Protein AF-A0A942EKT9-F1 (afdb_monomer)

Sequence (111 aa):
MRALFNVFIVLLLLLLAQMLVMTVSELPRYGDPAAPTNNYVTERYLREGYQELGGLNLVANIVVGYRAFDTFIEIVVLFTAVTAILVTLRSGKPVEHHSPHQLCATGKVAE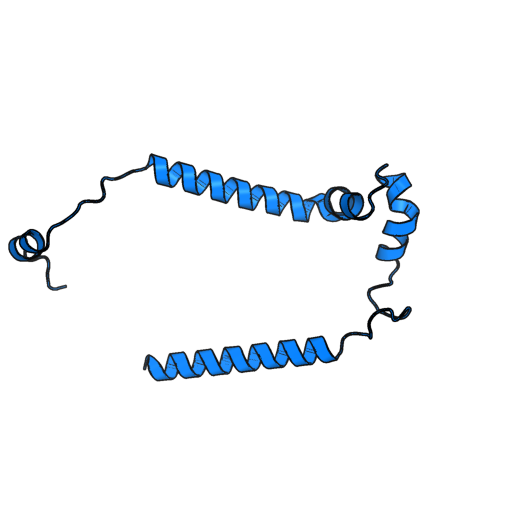

Secondary structure (DSSP, 8-state):
-HHHHHHHHHHHHHHHHHHHHHHHHTSPPTT-TT-TTSSHHHHHHHHHHHHHH--S-HHHIIIIIITHHHHHHHHHHHHHHHHHHHHHHHT--------HHHHHHTT-S--

Mean predicted aligned error: 10.49 Å

pLDDT: mean 87.78, std 13.68, range [41.22, 98.25]

Foldseek 3Di:
DVVVVVVVVVVVVVVVVVVVVVVVVPADDPPPCPHPVVDPVVVCLVPCLCVVPVDPDSVCSVPCPVVVVVVVVVVVVVVVVVVVVVVVVVVDDDPPPDDPVNCVVVVVPDD

Radius of gyration: 26.86 Å; Cα contacts (8 Å, |Δi|>4): 35; chains: 1; bounding box: 61×19×67 Å

Structure (mmCIF, N/CA/C/O backbone):
data_AF-A0A942EKT9-F1
#
_entry.id   AF-A0A942EKT9-F1
#
loop_
_atom_site.group_PDB
_atom_site.id
_atom_site.type_symbol
_atom_site.label_atom_id
_atom_site.label_alt_id
_atom_site.label_comp_id
_atom_site.label_asym_id
_atom_site.label_entity_id
_atom_site.label_seq_id
_atom_site.pdbx_PDB_ins_code
_atom_site.Cartn_x
_atom_site.Cartn_y
_atom_site.Cartn_z
_atom_site.occupancy
_atom_site.B_iso_or_equiv
_atom_site.auth_seq_id
_atom_site.auth_comp_id
_atom_site.auth_asym_id
_atom_site.auth_atom_id
_atom_site.pdbx_PDB_model_num
ATOM 1 N N . MET A 1 1 ? -39.246 -2.444 8.036 1.00 69.69 1 MET A N 1
ATOM 2 C CA . MET A 1 1 ? -38.131 -1.534 7.671 1.00 69.69 1 MET A CA 1
ATOM 3 C C . MET A 1 1 ? -36.770 -2.235 7.653 1.00 69.69 1 MET A C 1
ATOM 5 O O . MET A 1 1 ? -36.117 -2.173 6.625 1.00 69.69 1 MET A O 1
ATOM 9 N N . ARG A 1 2 ? -36.362 -2.971 8.704 1.00 87.00 2 ARG A N 1
ATOM 10 C CA . ARG A 1 2 ? -35.068 -3.700 8.730 1.00 87.00 2 ARG A CA 1
ATOM 11 C C . ARG A 1 2 ? -34.889 -4.727 7.599 1.00 87.00 2 ARG A C 1
ATOM 13 O O . ARG A 1 2 ? -33.851 -4.742 6.958 1.00 87.00 2 ARG A O 1
ATOM 20 N N . ALA A 1 3 ? -35.914 -5.530 7.303 1.00 85.00 3 ALA A N 1
ATOM 21 C CA . ALA A 1 3 ? -35.848 -6.509 6.210 1.00 85.00 3 ALA A CA 1
ATOM 22 C C . ALA A 1 3 ? -35.665 -5.849 4.829 1.00 85.00 3 ALA A C 1
ATOM 24 O O . ALA A 1 3 ? -34.858 -6.310 4.034 1.00 85.00 3 ALA A O 1
ATOM 25 N N . LEU A 1 4 ? -36.351 -4.729 4.577 1.00 90.06 4 LEU A N 1
ATOM 26 C CA . LEU A 1 4 ? -36.207 -3.953 3.341 1.00 90.06 4 LEU A CA 1
ATOM 27 C C . LEU A 1 4 ? -34.789 -3.376 3.197 1.00 90.06 4 LEU A C 1
ATOM 29 O O . LEU A 1 4 ? -34.201 -3.450 2.125 1.00 90.06 4 LEU A O 1
ATOM 33 N N . PHE A 1 5 ? -34.228 -2.852 4.289 1.00 92.69 5 PHE A N 1
ATOM 34 C CA . PHE A 1 5 ? -32.857 -2.345 4.330 1.00 92.69 5 PHE A CA 1
ATOM 35 C C . PHE A 1 5 ? -31.822 -3.451 4.077 1.00 92.69 5 PHE A C 1
ATOM 37 O O . PHE A 1 5 ? -30.897 -3.259 3.295 1.00 92.69 5 PHE A O 1
ATOM 44 N N . ASN A 1 6 ? -32.014 -4.637 4.659 1.00 93.75 6 ASN A N 1
ATOM 45 C CA . ASN A 1 6 ? -31.130 -5.777 4.422 1.00 93.75 6 ASN A CA 1
ATOM 46 C C . ASN A 1 6 ? -31.201 -6.261 2.968 1.00 93.75 6 ASN A C 1
ATOM 48 O O . ASN A 1 6 ? -30.167 -6.536 2.369 1.00 93.75 6 ASN A O 1
ATOM 52 N N . VAL A 1 7 ? -32.401 -6.326 2.380 1.00 95.75 7 VAL A N 1
ATOM 53 C CA . VAL A 1 7 ? -32.573 -6.661 0.956 1.00 95.75 7 VAL A CA 1
ATOM 54 C C . VAL A 1 7 ? -31.875 -5.627 0.071 1.00 95.75 7 VAL A C 1
ATOM 56 O O . VAL A 1 7 ? -31.164 -6.003 -0.856 1.00 95.75 7 VAL A O 1
ATOM 59 N N . PHE A 1 8 ? -32.007 -4.338 0.390 1.00 95.88 8 PHE A N 1
ATOM 60 C CA . PHE A 1 8 ? -31.297 -3.269 -0.311 1.00 95.88 8 PHE A CA 1
ATOM 61 C C . PHE A 1 8 ? -29.768 -3.411 -0.210 1.00 95.88 8 PHE A C 1
ATOM 63 O O . PHE A 1 8 ? -29.086 -3.306 -1.225 1.00 95.88 8 PHE A O 1
ATOM 70 N N . ILE A 1 9 ? -29.225 -3.719 0.976 1.00 96.56 9 ILE A N 1
ATOM 71 C CA . ILE A 1 9 ? -27.786 -3.975 1.158 1.00 96.56 9 ILE A CA 1
ATOM 72 C C . ILE A 1 9 ? -27.330 -5.158 0.307 1.00 96.56 9 ILE A C 1
ATOM 74 O O . ILE A 1 9 ? -26.315 -5.061 -0.375 1.00 96.56 9 ILE A O 1
ATOM 78 N N . VAL A 1 10 ? -28.064 -6.271 0.330 1.00 97.25 10 VAL A N 1
ATOM 79 C CA . VAL A 1 10 ? -27.699 -7.459 -0.453 1.00 97.25 10 VAL A CA 1
ATOM 80 C C . VAL A 1 10 ? -27.695 -7.136 -1.946 1.00 97.25 10 VAL A C 1
ATOM 82 O O . VAL A 1 10 ? -26.750 -7.501 -2.638 1.00 97.25 10 VAL A O 1
ATOM 85 N N . LEU A 1 11 ? -28.693 -6.398 -2.438 1.00 97.38 11 LEU A N 1
ATOM 86 C CA . LEU A 1 11 ? -28.729 -5.948 -3.832 1.00 97.38 11 LEU A CA 1
ATOM 87 C C . LEU A 1 11 ? -27.535 -5.050 -4.180 1.00 97.38 11 LEU A C 1
ATOM 89 O O . LEU A 1 11 ? -26.922 -5.238 -5.229 1.00 97.38 11 LEU A O 1
ATOM 93 N N . LEU A 1 12 ? -27.169 -4.119 -3.295 1.00 97.44 12 LEU A N 1
ATOM 94 C CA . LEU A 1 12 ? -26.003 -3.255 -3.482 1.00 97.44 12 LEU A CA 1
ATOM 95 C C . LEU A 1 12 ? -24.697 -4.063 -3.531 1.00 97.44 12 LEU A C 1
ATOM 97 O O . LEU A 1 12 ? -23.860 -3.825 -4.398 1.00 97.44 12 LEU A O 1
ATOM 101 N N . LEU A 1 13 ? -24.532 -5.036 -2.632 1.00 97.75 13 LEU A N 1
ATOM 102 C CA . LEU A 1 13 ? -23.358 -5.911 -2.603 1.00 97.75 13 LEU A CA 1
ATOM 103 C C . LEU A 1 13 ? -23.268 -6.785 -3.855 1.00 97.75 13 LEU A C 1
ATOM 105 O O . LEU A 1 13 ? -22.181 -6.940 -4.402 1.00 97.75 13 LEU A O 1
ATOM 109 N N . LEU A 1 14 ? -24.395 -7.320 -4.335 1.00 97.88 14 LEU A N 1
ATOM 110 C CA . LEU A 1 14 ? -24.441 -8.093 -5.578 1.00 97.88 14 LEU A CA 1
ATOM 111 C C . LEU A 1 14 ? -24.074 -7.233 -6.789 1.00 97.88 14 LEU A C 1
ATOM 113 O O . LEU A 1 14 ? -23.321 -7.683 -7.649 1.00 97.88 14 LEU A O 1
ATOM 117 N N . LEU A 1 15 ? -24.557 -5.991 -6.839 1.00 97.75 15 LEU A N 1
ATOM 118 C CA . LEU A 1 15 ? -24.204 -5.046 -7.896 1.00 97.75 15 LEU A CA 1
ATOM 119 C C . LEU A 1 15 ? -22.705 -4.723 -7.877 1.00 97.75 15 LEU A C 1
ATOM 121 O O . LEU A 1 15 ? -22.055 -4.765 -8.921 1.00 97.75 15 LEU A O 1
ATOM 125 N N . LEU A 1 16 ? -22.140 -4.454 -6.698 1.00 97.56 16 LEU A N 1
ATOM 126 C CA . LEU A 1 16 ? -20.710 -4.186 -6.544 1.00 97.56 16 LEU A CA 1
ATOM 127 C C . LEU A 1 16 ? -19.861 -5.414 -6.907 1.00 97.56 16 LEU A C 1
ATOM 129 O O . LEU A 1 16 ? -18.868 -5.283 -7.618 1.00 97.56 16 LEU A O 1
ATOM 133 N N . ALA A 1 17 ? -20.272 -6.611 -6.485 1.00 97.44 17 ALA A N 1
ATOM 134 C CA . ALA A 1 17 ? -19.601 -7.855 -6.846 1.00 97.44 17 ALA A CA 1
ATOM 135 C C . ALA A 1 17 ? -19.616 -8.085 -8.365 1.00 97.44 17 ALA A C 1
ATOM 137 O O . ALA A 1 17 ? -18.577 -8.395 -8.943 1.00 97.44 17 ALA A O 1
ATOM 138 N N . GLN A 1 18 ? -20.758 -7.867 -9.023 1.00 97.25 18 GLN A N 1
ATOM 139 C CA . GLN A 1 18 ? -20.878 -7.983 -10.477 1.00 97.25 18 GLN A CA 1
ATOM 140 C C . GLN A 1 18 ? -19.946 -7.003 -11.202 1.00 97.25 18 GLN A C 1
ATOM 142 O O . GLN A 1 18 ? -19.260 -7.389 -12.147 1.00 97.25 18 GLN A O 1
ATOM 147 N N . MET A 1 19 ? -19.873 -5.752 -10.738 1.00 97.38 19 MET A N 1
ATOM 148 C CA . MET A 1 19 ? -18.959 -4.748 -11.289 1.00 97.38 19 MET A CA 1
ATOM 149 C C . MET A 1 19 ? -17.490 -5.182 -11.165 1.0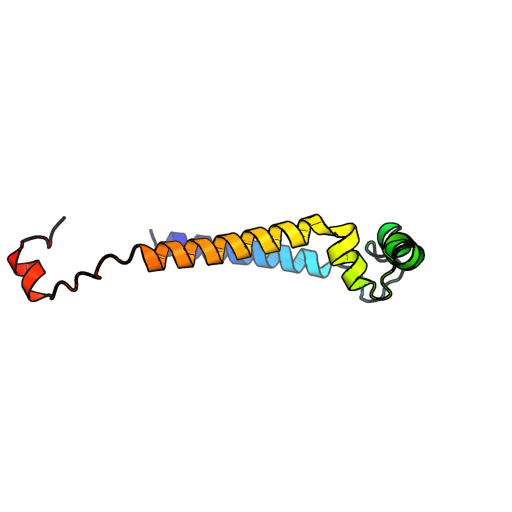0 97.38 19 MET A C 1
ATOM 151 O O . MET A 1 19 ? -16.720 -5.050 -12.120 1.00 97.38 19 MET A O 1
ATOM 155 N N . LEU A 1 20 ? -17.096 -5.728 -10.010 1.00 96.94 20 LEU A N 1
ATOM 156 C CA . LEU A 1 20 ? -15.739 -6.238 -9.804 1.00 96.94 20 LEU A CA 1
ATOM 157 C C . LEU A 1 20 ? -15.435 -7.422 -10.730 1.00 96.94 20 LEU A C 1
ATOM 159 O O . LEU A 1 20 ? -14.371 -7.445 -11.343 1.00 96.94 20 LEU A O 1
ATOM 163 N N . VAL A 1 21 ? -16.370 -8.366 -10.886 1.00 97.25 21 VAL A N 1
ATOM 164 C CA . VAL A 1 21 ? -16.200 -9.520 -11.785 1.00 97.25 21 VAL A CA 1
ATOM 165 C C . VAL A 1 21 ? -16.041 -9.073 -13.238 1.00 97.25 21 VAL A C 1
ATOM 167 O O . VAL A 1 21 ? -15.120 -9.540 -13.902 1.00 97.25 21 VAL A O 1
ATOM 170 N N . MET A 1 22 ? -16.869 -8.135 -13.714 1.00 96.75 22 MET A N 1
ATOM 171 C CA . MET A 1 22 ? -16.733 -7.573 -15.066 1.00 96.75 22 MET A CA 1
ATOM 172 C C . MET A 1 22 ? -15.371 -6.901 -15.273 1.00 96.75 22 MET A C 1
ATOM 174 O O . MET A 1 22 ? -14.735 -7.075 -16.307 1.00 96.75 22 MET A O 1
ATOM 178 N N . THR A 1 23 ? -14.881 -6.175 -14.269 1.00 94.31 23 THR A N 1
ATOM 179 C CA . THR A 1 23 ? -13.563 -5.528 -14.343 1.00 94.31 23 THR A CA 1
ATOM 180 C C . THR A 1 23 ? -12.438 -6.562 -14.427 1.00 94.31 23 THR A C 1
ATOM 182 O O . THR A 1 23 ? -11.507 -6.411 -15.212 1.00 94.31 23 THR A O 1
ATOM 185 N N . VAL A 1 24 ? -12.526 -7.640 -13.643 1.00 93.88 24 VAL A N 1
ATOM 186 C CA . VAL A 1 24 ? -11.536 -8.726 -13.655 1.00 93.88 24 VAL A CA 1
ATOM 187 C C . VAL A 1 24 ? -11.567 -9.503 -14.974 1.00 93.88 24 VAL A C 1
ATOM 189 O O . VAL A 1 24 ? -10.511 -9.924 -15.441 1.00 93.88 24 VAL A O 1
ATOM 192 N N . SER A 1 25 ? -12.734 -9.669 -15.607 1.00 92.81 25 SER A N 1
ATOM 193 C CA . SER A 1 25 ? -12.831 -10.366 -16.898 1.00 92.81 25 SER A CA 1
ATOM 194 C C . SER A 1 25 ? -12.165 -9.629 -18.063 1.00 92.81 25 SER A C 1
ATOM 196 O O . SER A 1 25 ? -11.818 -10.271 -19.049 1.00 92.81 25 SER A O 1
ATOM 198 N N . GLU A 1 26 ? -11.948 -8.318 -17.938 1.00 91.94 26 GLU A N 1
ATOM 199 C CA . GLU A 1 26 ? -11.268 -7.483 -18.942 1.00 91.94 26 GLU A CA 1
ATOM 200 C C . GLU A 1 26 ? -9.740 -7.429 -18.749 1.00 91.94 26 GLU A C 1
ATOM 202 O O . GLU A 1 26 ? -9.033 -6.745 -19.492 1.00 91.94 26 GLU A O 1
ATOM 207 N N . LEU A 1 27 ? -9.191 -8.121 -17.743 1.00 92.19 27 LEU A N 1
ATOM 208 C CA . LEU A 1 27 ? -7.747 -8.139 -17.525 1.00 92.19 27 LEU A CA 1
ATOM 209 C C . LEU A 1 27 ? -7.012 -8.879 -18.663 1.00 92.19 27 LEU A C 1
ATOM 211 O O . LEU A 1 27 ? -7.520 -9.870 -19.197 1.00 92.19 27 LEU A O 1
ATOM 215 N N . PRO A 1 28 ? -5.785 -8.444 -19.012 1.00 91.31 28 PRO A N 1
ATOM 216 C CA . PRO A 1 28 ? -4.946 -9.137 -19.983 1.00 91.31 28 PRO A CA 1
ATOM 217 C C . PRO A 1 28 ? -4.743 -10.608 -19.616 1.00 91.31 28 PRO A C 1
ATOM 219 O O . PRO A 1 28 ? -4.700 -10.980 -18.439 1.00 91.31 28 PRO A O 1
ATOM 222 N N . ARG A 1 29 ? -4.541 -11.449 -20.635 1.00 89.69 29 ARG A N 1
ATOM 223 C CA . ARG A 1 29 ? -4.198 -12.857 -20.413 1.00 89.69 29 ARG A CA 1
ATOM 224 C C . ARG A 1 29 ? -2.886 -12.953 -19.638 1.00 89.69 29 ARG A C 1
ATOM 226 O O . ARG A 1 29 ? -1.949 -12.190 -19.865 1.00 89.69 29 ARG A O 1
ATOM 233 N N . TYR A 1 30 ? -2.805 -13.930 -18.742 1.00 88.38 30 TYR A N 1
ATOM 234 C CA . TYR A 1 30 ? -1.579 -14.196 -17.998 1.00 88.38 30 TYR A CA 1
ATOM 235 C C . TYR A 1 30 ? -0.394 -14.427 -18.943 1.00 88.38 30 TYR A C 1
ATOM 237 O O . TYR A 1 30 ? -0.487 -15.210 -19.886 1.00 88.38 30 TYR A O 1
ATOM 245 N N . GLY A 1 31 ? 0.722 -13.752 -18.665 1.00 86.31 31 GLY A N 1
ATOM 246 C CA . GLY A 1 31 ? 1.950 -13.865 -19.452 1.00 86.31 31 GLY A CA 1
ATOM 247 C C . GLY A 1 31 ? 1.946 -13.089 -20.770 1.00 86.31 31 GLY A C 1
ATOM 248 O O . GLY A 1 31 ? 2.897 -13.234 -21.534 1.00 86.31 31 GLY A O 1
ATOM 249 N N . ASP A 1 32 ? 0.924 -12.272 -21.046 1.00 91.31 32 ASP A N 1
ATOM 250 C CA . ASP A 1 32 ? 0.922 -11.395 -22.215 1.00 91.31 32 ASP A CA 1
ATOM 251 C C . ASP A 1 32 ? 2.073 -10.369 -22.116 1.00 91.31 32 ASP A C 1
ATOM 253 O O . ASP A 1 32 ? 2.091 -9.551 -21.188 1.00 91.31 32 ASP A O 1
ATOM 257 N N . PRO A 1 33 ? 3.053 -10.383 -23.040 1.00 86.69 33 PRO A N 1
ATOM 258 C CA . PRO A 1 33 ? 4.148 -9.420 -23.028 1.00 86.69 33 PRO A CA 1
ATOM 259 C C . PRO A 1 33 ? 3.666 -7.984 -23.268 1.00 86.69 33 PRO A C 1
ATOM 261 O O . PRO A 1 33 ? 4.314 -7.057 -22.788 1.00 86.69 33 PRO A O 1
ATOM 264 N N . ALA A 1 34 ? 2.521 -7.796 -23.933 1.00 88.62 34 ALA A N 1
ATOM 265 C CA . ALA A 1 34 ? 1.897 -6.494 -24.153 1.00 88.62 34 ALA A CA 1
ATOM 266 C 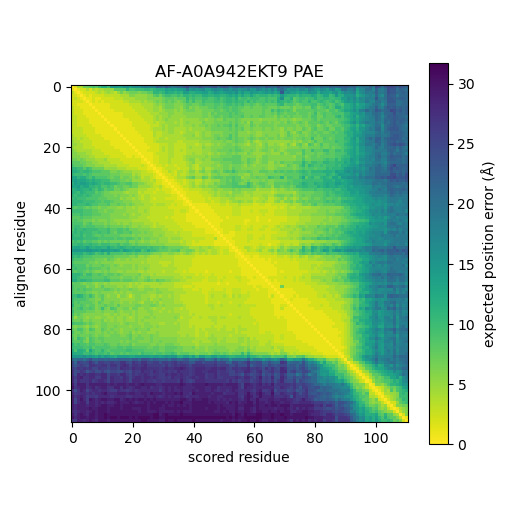C . ALA A 1 34 ? 1.006 -6.040 -22.979 1.00 88.62 34 ALA A C 1
ATOM 268 O O . ALA A 1 34 ? 0.322 -5.019 -23.088 1.00 88.62 34 ALA A O 1
ATOM 269 N N . ALA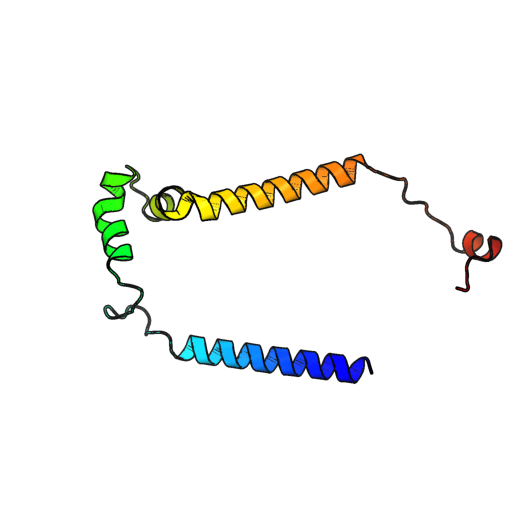 A 1 35 ? 1.001 -6.767 -21.853 1.00 91.12 35 ALA A N 1
ATOM 270 C CA . ALA A 1 35 ? 0.239 -6.369 -20.680 1.00 91.12 35 ALA A CA 1
ATOM 271 C C . ALA A 1 35 ? 0.677 -4.974 -20.181 1.00 91.12 35 ALA A C 1
ATOM 273 O O . ALA A 1 35 ? 1.874 -4.719 -20.037 1.00 91.12 35 ALA A O 1
ATOM 274 N N . PRO A 1 36 ? -0.264 -4.081 -19.819 1.00 89.00 36 PRO A N 1
ATOM 275 C CA . PRO A 1 36 ? 0.033 -2.725 -19.346 1.00 89.00 36 PRO A CA 1
ATOM 276 C C . PRO A 1 36 ? 0.873 -2.682 -18.056 1.00 89.00 36 PRO A C 1
ATOM 278 O O . PRO A 1 36 ? 1.458 -1.651 -17.725 1.00 89.00 36 PRO A O 1
ATOM 281 N N . THR A 1 37 ? 0.958 -3.793 -17.318 1.00 89.12 37 THR A N 1
ATOM 282 C CA . THR A 1 37 ? 1.839 -3.955 -16.150 1.00 89.12 37 THR A CA 1
ATOM 283 C C . THR A 1 37 ? 3.323 -4.049 -16.525 1.00 89.12 37 THR A C 1
ATOM 285 O O . THR A 1 37 ? 4.186 -3.761 -15.694 1.00 89.12 37 THR A O 1
ATOM 288 N N . ASN A 1 38 ? 3.641 -4.419 -17.770 1.00 91.94 38 ASN A N 1
ATOM 289 C CA . ASN A 1 38 ? 5.001 -4.480 -18.303 1.00 91.94 38 ASN A CA 1
ATOM 290 C C . ASN A 1 38 ? 5.403 -3.102 -18.837 1.00 91.94 38 ASN A C 1
ATOM 292 O O . ASN A 1 38 ? 5.471 -2.865 -20.040 1.00 91.94 38 ASN A O 1
ATOM 296 N N . ASN A 1 39 ? 5.618 -2.165 -17.921 1.00 92.94 39 ASN A N 1
ATOM 297 C CA . ASN A 1 39 ? 5.962 -0.786 -18.243 1.00 92.94 39 ASN A CA 1
ATOM 298 C C . ASN A 1 39 ? 7.410 -0.452 -17.847 1.00 92.94 39 ASN A C 1
ATOM 300 O O . ASN A 1 39 ? 8.149 -1.283 -17.312 1.00 92.94 39 ASN A O 1
ATOM 304 N N . TYR A 1 40 ? 7.795 0.802 -18.083 1.00 94.25 40 TYR A N 1
ATOM 305 C CA . TYR A 1 40 ? 9.131 1.308 -1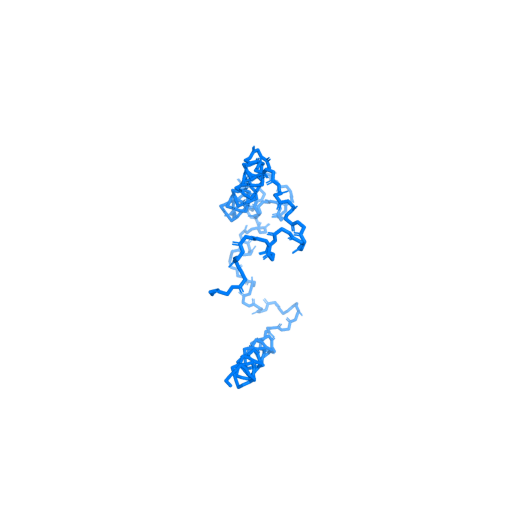7.771 1.00 94.25 40 TYR A CA 1
ATOM 306 C C . TYR A 1 40 ? 9.499 1.194 -16.278 1.00 94.25 40 TYR A C 1
ATOM 308 O O . TYR A 1 40 ? 10.677 1.079 -15.952 1.00 94.25 40 TYR A O 1
ATOM 316 N N . VAL A 1 41 ? 8.520 1.216 -15.361 1.00 93.56 41 VAL A N 1
ATOM 317 C CA . VAL A 1 41 ? 8.761 1.078 -13.914 1.00 93.56 41 VAL A CA 1
ATOM 318 C C . VAL A 1 41 ? 9.191 -0.348 -13.597 1.00 93.56 41 VAL A C 1
ATOM 320 O O . VAL A 1 41 ? 10.206 -0.549 -12.932 1.00 93.56 41 VAL A O 1
ATOM 323 N N . THR A 1 42 ? 8.460 -1.333 -14.126 1.00 92.31 42 THR A N 1
ATOM 324 C CA . THR A 1 42 ? 8.824 -2.750 -14.015 1.00 92.31 42 THR A CA 1
ATOM 325 C C . THR A 1 42 ? 10.221 -2.979 -14.595 1.00 92.31 42 THR A C 1
ATOM 327 O O . THR A 1 42 ? 11.071 -3.565 -13.925 1.00 92.31 42 THR A O 1
ATOM 330 N N . GLU A 1 43 ? 10.512 -2.439 -15.783 1.00 93.69 43 GLU A N 1
ATOM 331 C CA . GLU A 1 43 ? 11.840 -2.554 -16.395 1.00 93.69 43 GLU A CA 1
ATOM 332 C C . GLU A 1 43 ? 12.953 -1.917 -15.542 1.00 93.69 43 GLU A C 1
ATOM 334 O O . GLU A 1 43 ? 13.999 -2.540 -15.342 1.00 93.69 43 GLU A O 1
ATOM 339 N N . ARG A 1 44 ? 12.726 -0.723 -14.977 1.00 94.38 44 ARG A N 1
ATOM 340 C CA . ARG A 1 44 ? 13.689 -0.057 -14.085 1.00 94.38 44 ARG A CA 1
ATOM 341 C C . ARG A 1 44 ? 13.973 -0.885 -12.837 1.00 94.38 44 ARG A C 1
ATOM 343 O O . ARG A 1 44 ? 15.136 -1.079 -12.495 1.00 94.38 44 ARG A O 1
ATOM 350 N N . TYR A 1 45 ? 12.938 -1.413 -12.182 1.00 94.38 45 TYR A N 1
ATOM 351 C CA . TYR A 1 45 ? 13.116 -2.259 -10.999 1.00 94.38 45 TYR A CA 1
ATOM 352 C C . TYR A 1 45 ? 13.963 -3.496 -11.313 1.00 94.38 45 TYR A C 1
ATOM 354 O O . TYR A 1 45 ? 14.848 -3.843 -10.534 1.00 94.38 45 TYR A O 1
ATOM 362 N N . LEU A 1 46 ? 13.735 -4.123 -12.471 1.00 93.69 46 LEU A N 1
ATOM 363 C CA . LEU A 1 46 ? 14.493 -5.286 -12.936 1.00 93.69 46 LEU A CA 1
ATOM 364 C C . LEU A 1 46 ? 15.957 -4.963 -13.268 1.00 93.69 46 LEU A C 1
ATOM 366 O O . LEU A 1 46 ? 16.839 -5.749 -12.924 1.00 93.69 46 LEU A O 1
ATOM 370 N N . ARG A 1 47 ? 16.226 -3.846 -13.954 1.00 94.19 47 ARG A N 1
ATOM 371 C CA . ARG A 1 47 ? 17.572 -3.519 -14.460 1.00 94.19 47 ARG A CA 1
ATOM 372 C C . ARG A 1 47 ? 18.435 -2.757 -13.460 1.00 94.19 47 ARG A C 1
ATOM 374 O O . ARG A 1 47 ? 19.614 -3.064 -13.315 1.00 94.19 47 ARG A O 1
ATOM 381 N N . GLU A 1 48 ? 17.862 -1.757 -12.802 1.00 94.75 48 GLU A N 1
ATOM 382 C CA . GLU A 1 48 ? 18.595 -0.782 -11.985 1.00 94.75 48 GLU A CA 1
ATOM 383 C C . GLU A 1 48 ? 18.426 -1.036 -10.483 1.00 94.75 48 GLU A C 1
ATOM 385 O O . GLU A 1 48 ? 19.247 -0.579 -9.691 1.00 94.75 48 GLU A O 1
ATOM 390 N N . GLY A 1 49 ? 17.441 -1.846 -10.073 1.00 92.75 49 GLY A N 1
ATOM 391 C CA . GLY A 1 49 ? 17.143 -2.093 -8.659 1.00 92.75 49 GLY A CA 1
ATOM 392 C C . GLY A 1 49 ? 18.334 -2.602 -7.842 1.00 92.75 49 GLY A C 1
ATOM 393 O O . GLY A 1 49 ? 18.481 -2.226 -6.682 1.00 92.75 49 GLY A O 1
ATOM 394 N N . TYR A 1 50 ? 19.219 -3.412 -8.433 1.00 92.62 50 TYR A N 1
ATOM 395 C CA . TYR A 1 50 ? 20.450 -3.844 -7.760 1.00 92.62 50 TYR A CA 1
ATOM 396 C C . TYR A 1 50 ? 21.460 -2.702 -7.591 1.00 92.62 50 TYR A C 1
ATOM 398 O O . TYR A 1 50 ? 22.077 -2.584 -6.539 1.00 92.62 50 TYR A O 1
ATOM 406 N N . GLN A 1 51 ? 21.628 -1.854 -8.607 1.00 94.75 51 GLN A N 1
ATOM 407 C CA . GLN A 1 51 ? 22.585 -0.745 -8.563 1.00 94.75 51 GLN A CA 1
ATOM 408 C C . GLN A 1 51 ? 22.137 0.352 -7.593 1.00 94.75 51 GLN A C 1
ATOM 410 O O . GLN A 1 51 ? 22.970 0.948 -6.918 1.00 94.75 51 GLN A O 1
ATOM 415 N N . GLU A 1 52 ? 20.831 0.598 -7.501 1.00 93.88 52 GLU A N 1
ATOM 416 C CA . GLU A 1 52 ? 20.269 1.648 -6.651 1.00 93.88 52 GLU A CA 1
ATOM 417 C C . GLU A 1 52 ? 20.174 1.253 -5.173 1.00 93.88 52 GLU A C 1
ATOM 419 O O . GLU A 1 52 ? 20.380 2.094 -4.301 1.00 93.88 52 GLU A O 1
ATOM 424 N N . LEU A 1 53 ? 19.851 -0.013 -4.879 1.00 93.62 53 LEU A N 1
ATOM 425 C CA . LEU A 1 53 ? 19.528 -0.466 -3.517 1.00 93.62 53 LEU A CA 1
ATOM 426 C C . LEU A 1 53 ? 20.487 -1.540 -2.982 1.00 93.62 53 LEU A C 1
ATOM 428 O O . LEU A 1 53 ? 20.431 -1.877 -1.802 1.00 93.62 53 LEU A O 1
ATOM 432 N N . GLY A 1 54 ? 21.355 -2.110 -3.824 1.00 91.12 54 GLY A N 1
ATOM 433 C CA . GLY A 1 54 ? 22.361 -3.111 -3.443 1.00 91.12 54 GLY A CA 1
ATOM 434 C C . GLY A 1 54 ? 21.813 -4.501 -3.094 1.00 91.12 54 GLY A C 1
ATOM 435 O O . GLY A 1 54 ? 22.585 -5.446 -2.929 1.00 91.12 54 GLY A O 1
ATOM 436 N N . GLY A 1 55 ? 20.492 -4.664 -2.982 1.00 90.19 55 GLY A N 1
ATOM 437 C CA . GLY A 1 55 ? 19.856 -5.943 -2.682 1.00 90.19 55 GLY A CA 1
ATOM 438 C C . GLY A 1 55 ? 19.685 -6.816 -3.924 1.00 90.19 55 GLY A C 1
ATOM 439 O O . GLY A 1 55 ? 19.231 -6.352 -4.966 1.00 90.19 55 GLY A O 1
ATOM 440 N N . LEU A 1 56 ? 20.005 -8.109 -3.813 1.00 92.88 56 LEU A N 1
ATOM 441 C CA . LEU A 1 56 ? 19.722 -9.099 -4.867 1.00 92.88 56 LEU A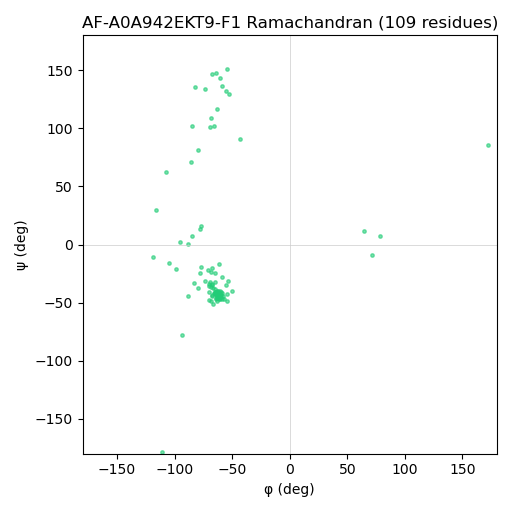 CA 1
ATOM 442 C C . LEU A 1 56 ? 18.245 -9.524 -4.893 1.00 92.88 56 LEU A C 1
ATOM 444 O O . LEU A 1 56 ? 17.763 -10.059 -5.888 1.00 92.88 56 LEU A O 1
ATOM 448 N N . ASN A 1 57 ? 17.517 -9.303 -3.795 1.00 94.38 57 ASN A N 1
ATOM 449 C CA . ASN A 1 57 ? 16.098 -9.619 -3.713 1.00 94.38 57 ASN A CA 1
ATOM 450 C C . ASN A 1 57 ? 15.268 -8.460 -4.279 1.00 94.38 57 ASN A C 1
ATOM 452 O O . ASN A 1 57 ? 15.024 -7.465 -3.597 1.00 94.38 57 ASN A O 1
ATOM 456 N N . LEU A 1 58 ? 14.793 -8.634 -5.514 1.00 94.88 58 LEU A N 1
ATOM 457 C CA 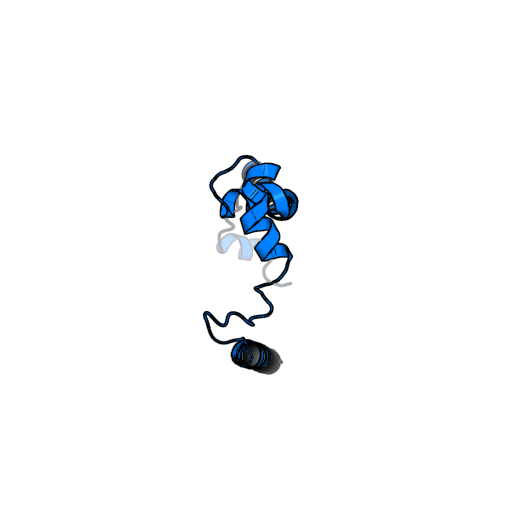. LEU A 1 58 ? 13.971 -7.652 -6.219 1.00 94.88 58 LEU A CA 1
ATOM 458 C C . LEU A 1 58 ? 12.726 -7.233 -5.422 1.00 94.88 58 LEU A C 1
ATOM 460 O O . LEU A 1 58 ? 12.404 -6.050 -5.361 1.00 94.88 58 LEU A O 1
ATOM 464 N N . VAL A 1 59 ? 12.034 -8.183 -4.786 1.00 94.94 59 VAL A N 1
ATOM 465 C CA . VAL A 1 59 ? 10.806 -7.887 -4.030 1.00 94.94 59 VAL A CA 1
ATOM 466 C C . VAL A 1 59 ? 11.130 -7.041 -2.804 1.00 94.94 59 VAL A C 1
ATOM 468 O O . VAL A 1 59 ? 10.459 -6.042 -2.563 1.00 94.94 59 VAL A O 1
ATOM 471 N N . ALA A 1 60 ? 12.189 -7.383 -2.067 1.00 94.69 60 ALA A N 1
ATOM 472 C CA . ALA A 1 60 ? 12.624 -6.592 -0.916 1.00 94.69 60 ALA A CA 1
ATOM 473 C C . ALA A 1 60 ? 13.038 -5.170 -1.328 1.00 94.69 60 ALA A C 1
ATOM 475 O O . ALA A 1 60 ? 12.661 -4.207 -0.662 1.00 94.69 60 ALA A O 1
ATOM 476 N N . ASN A 1 61 ? 13.731 -5.028 -2.461 1.00 95.06 61 ASN A N 1
ATOM 477 C CA . ASN A 1 61 ? 14.092 -3.725 -3.019 1.00 95.06 61 ASN A CA 1
ATOM 478 C C . ASN A 1 61 ? 12.855 -2.882 -3.359 1.00 95.06 61 ASN A C 1
ATOM 480 O O . ASN A 1 61 ? 12.829 -1.683 -3.092 1.00 95.06 61 ASN A O 1
ATOM 484 N N . ILE A 1 62 ? 11.804 -3.491 -3.911 1.00 95.19 62 ILE A N 1
ATOM 485 C CA . ILE A 1 62 ? 10.552 -2.780 -4.193 1.00 95.19 62 ILE A CA 1
ATOM 486 C C . ILE A 1 62 ? 9.869 -2.361 -2.893 1.00 95.19 62 ILE A C 1
ATOM 488 O O . ILE A 1 62 ? 9.517 -1.196 -2.743 1.00 95.19 62 ILE A O 1
ATOM 492 N N . VAL A 1 63 ? 9.688 -3.295 -1.963 1.00 95.69 63 VAL A N 1
ATOM 493 C CA . VAL A 1 63 ? 8.894 -3.099 -0.744 1.00 95.69 63 VAL A CA 1
ATOM 494 C C . VAL A 1 63 ? 9.560 -2.104 0.214 1.00 95.69 63 VAL A C 1
ATOM 496 O O . VAL A 1 63 ? 8.914 -1.163 0.662 1.00 95.69 63 VAL A O 1
ATOM 499 N N . VAL A 1 64 ? 10.856 -2.271 0.490 1.00 94.06 64 VAL A N 1
ATOM 500 C CA . VAL A 1 64 ? 11.593 -1.477 1.494 1.00 94.06 64 VAL A CA 1
ATOM 501 C C . VAL A 1 64 ? 12.395 -0.332 0.866 1.00 94.06 64 VAL A C 1
ATOM 503 O O . VAL A 1 64 ? 12.717 0.630 1.553 1.00 94.06 64 VAL A O 1
ATOM 506 N N . GLY A 1 65 ? 12.710 -0.407 -0.430 1.00 93.50 65 GLY A N 1
ATOM 507 C CA . GLY A 1 65 ? 13.414 0.651 -1.158 1.00 93.50 65 GLY A CA 1
ATOM 508 C C . GLY A 1 65 ? 12.448 1.609 -1.848 1.00 93.50 65 GLY A C 1
ATOM 509 O O . GLY A 1 65 ? 12.192 2.707 -1.363 1.00 93.50 65 GLY A O 1
ATOM 510 N N . TYR A 1 66 ? 11.881 1.193 -2.982 1.00 95.06 66 TYR A N 1
ATOM 511 C CA . TYR A 1 66 ? 11.062 2.075 -3.827 1.00 95.06 66 TYR A CA 1
ATOM 512 C C . TYR A 1 66 ? 9.709 2.460 -3.221 1.00 95.06 66 TYR A C 1
ATOM 514 O O . TYR A 1 66 ? 9.220 3.564 -3.453 1.00 95.06 66 TYR A O 1
ATOM 522 N N . ARG A 1 67 ? 9.086 1.553 -2.463 1.00 95.19 67 ARG A N 1
ATOM 523 C CA . ARG A 1 67 ? 7.759 1.724 -1.851 1.00 95.19 67 ARG A CA 1
ATOM 524 C C . ARG A 1 67 ? 7.816 1.715 -0.325 1.00 95.19 67 ARG A C 1
ATOM 526 O O . ARG A 1 67 ? 6.830 1.377 0.327 1.00 95.19 67 ARG A O 1
ATOM 533 N N . ALA A 1 68 ? 8.937 2.165 0.239 1.00 95.44 68 ALA A N 1
ATOM 534 C CA . ALA A 1 68 ? 9.183 2.166 1.679 1.00 95.44 68 ALA A CA 1
ATOM 535 C C . ALA A 1 68 ? 8.036 2.797 2.488 1.00 95.44 68 ALA A C 1
ATOM 537 O O . ALA A 1 68 ? 7.657 2.266 3.527 1.00 95.44 68 ALA A O 1
ATOM 538 N N . PHE A 1 69 ? 7.434 3.890 1.998 1.00 96.06 69 PHE A N 1
ATOM 539 C CA . PHE A 1 69 ? 6.346 4.584 2.698 1.00 96.06 69 PHE A CA 1
ATOM 540 C C . PHE A 1 69 ? 5.066 3.757 2.859 1.00 96.06 69 PHE A C 1
ATOM 542 O O . PHE A 1 69 ? 4.389 3.904 3.873 1.00 96.06 69 PHE A O 1
ATOM 549 N N . ASP A 1 70 ? 4.760 2.875 1.907 1.00 95.56 70 ASP A N 1
ATOM 550 C CA . ASP A 1 70 ? 3.594 1.986 1.975 1.00 95.56 70 ASP A CA 1
ATOM 551 C C . ASP A 1 70 ? 3.741 1.020 3.166 1.00 95.56 70 ASP A C 1
ATOM 553 O O . ASP A 1 70 ? 2.877 0.941 4.039 1.00 95.56 70 ASP A O 1
ATOM 557 N N . THR A 1 71 ? 4.922 0.404 3.300 1.00 96.00 71 THR A N 1
ATOM 558 C CA . THR A 1 71 ? 5.242 -0.469 4.446 1.00 96.00 71 THR A CA 1
ATOM 559 C C . THR A 1 71 ? 5.491 0.271 5.751 1.00 96.00 71 THR A C 1
ATOM 561 O O . THR A 1 71 ? 5.189 -0.238 6.826 1.00 96.00 71 THR A O 1
ATOM 564 N N . PHE A 1 72 ? 6.023 1.490 5.692 1.00 96.25 72 PHE A N 1
ATOM 565 C CA . PHE A 1 72 ? 6.227 2.298 6.884 1.00 96.25 72 PHE A CA 1
ATOM 566 C C . PHE A 1 72 ? 4.886 2.614 7.548 1.00 96.25 72 PHE A C 1
ATOM 568 O O . PHE A 1 72 ? 4.748 2.477 8.762 1.00 96.25 72 PHE A O 1
ATOM 575 N N . ILE A 1 73 ? 3.876 2.974 6.753 1.00 96.94 73 ILE A N 1
ATOM 576 C CA . ILE A 1 73 ? 2.534 3.232 7.272 1.00 96.94 73 ILE A CA 1
ATOM 577 C C . ILE A 1 73 ? 1.882 1.934 7.765 1.00 96.94 73 ILE A C 1
ATOM 579 O O . ILE A 1 73 ? 1.241 1.966 8.814 1.00 96.94 73 ILE A O 1
ATOM 583 N N . GLU A 1 74 ? 2.096 0.789 7.105 1.00 96.75 74 GLU A N 1
ATOM 584 C CA . GLU A 1 74 ? 1.667 -0.518 7.632 1.00 96.75 74 GLU A CA 1
ATOM 585 C C . GLU A 1 74 ? 2.227 -0.765 9.045 1.00 96.75 74 GLU A C 1
ATOM 587 O O . GLU A 1 74 ? 1.476 -1.073 9.975 1.00 96.75 74 GLU A O 1
ATOM 592 N N . ILE A 1 75 ? 3.529 -0.538 9.242 1.00 97.38 75 ILE A N 1
ATOM 593 C CA . ILE A 1 75 ? 4.185 -0.673 10.550 1.00 97.38 75 ILE A CA 1
ATOM 594 C C . ILE A 1 75 ? 3.581 0.302 11.571 1.00 97.38 75 ILE A C 1
ATOM 596 O O . ILE A 1 75 ? 3.329 -0.086 12.712 1.00 97.38 75 ILE A O 1
ATOM 600 N N . VAL A 1 76 ? 3.296 1.548 11.180 1.00 98.12 76 VAL A N 1
ATOM 601 C CA . VAL A 1 76 ? 2.657 2.551 12.054 1.00 98.12 76 VAL A CA 1
ATOM 602 C C . VAL A 1 76 ? 1.242 2.131 12.463 1.00 98.12 76 VAL A C 1
ATOM 604 O O . VAL A 1 76 ? 0.868 2.296 13.629 1.00 98.12 76 VAL A O 1
ATOM 607 N N . VAL A 1 77 ? 0.452 1.566 11.546 1.00 98.12 77 VAL A N 1
ATOM 608 C CA . VAL A 1 77 ? -0.899 1.059 11.836 1.00 98.12 77 VAL A CA 1
ATOM 609 C C . VAL A 1 77 ? -0.830 -0.095 12.832 1.00 98.12 77 VAL A C 1
ATOM 611 O O . VAL A 1 77 ? -1.529 -0.066 13.847 1.00 98.12 77 VAL A O 1
ATOM 614 N N . LEU A 1 78 ? 0.051 -1.073 12.602 1.00 98.00 78 LEU A N 1
ATOM 615 C CA . LEU A 1 78 ? 0.240 -2.202 13.516 1.00 98.00 78 LEU A CA 1
ATOM 616 C C . LEU A 1 78 ? 0.741 -1.748 14.892 1.00 98.00 78 LEU A C 1
ATOM 618 O O . LEU A 1 78 ? 0.213 -2.181 15.917 1.00 98.00 78 LEU A O 1
ATOM 622 N N . PHE A 1 79 ? 1.706 -0.829 14.934 1.00 98.25 79 PHE A N 1
ATOM 623 C CA . PHE A 1 79 ? 2.208 -0.250 16.180 1.00 98.25 79 PHE A CA 1
ATOM 624 C C . PHE A 1 79 ? 1.098 0.459 16.968 1.00 98.25 79 PHE A C 1
ATOM 626 O O . PHE A 1 79 ? 0.972 0.279 18.184 1.00 98.25 79 PHE A O 1
ATOM 633 N N . THR A 1 80 ? 0.258 1.228 16.273 1.00 98.19 80 THR A N 1
ATOM 634 C CA . THR A 1 80 ? -0.883 1.931 16.872 1.00 98.19 80 THR A CA 1
ATOM 635 C C . THR A 1 80 ? -1.920 0.945 17.406 1.00 98.19 80 THR A C 1
ATOM 637 O O . THR A 1 80 ? -2.405 1.124 18.522 1.00 98.19 80 THR A O 1
ATOM 640 N N . ALA A 1 81 ? -2.218 -0.126 16.666 1.00 98.19 81 ALA A N 1
ATOM 641 C CA . ALA A 1 81 ? -3.137 -1.176 17.100 1.00 98.19 81 ALA A CA 1
ATOM 642 C C . ALA A 1 81 ? -2.644 -1.871 18.381 1.00 98.19 81 ALA A C 1
ATOM 644 O O . ALA A 1 81 ? -3.398 -1.998 19.347 1.00 98.19 81 ALA A O 1
ATOM 645 N N . VAL A 1 82 ? -1.363 -2.252 18.432 1.00 98.12 82 VAL A N 1
ATOM 646 C CA . VAL A 1 82 ? -0.749 -2.850 19.630 1.00 98.12 82 VAL A CA 1
ATOM 647 C C . VAL A 1 82 ? -0.773 -1.871 20.806 1.00 98.12 82 VAL A C 1
ATOM 649 O O . VAL A 1 82 ? -1.167 -2.243 21.911 1.00 98.12 82 VAL A O 1
ATOM 652 N N . THR A 1 83 ? -0.419 -0.605 20.578 1.00 97.25 83 THR A N 1
ATOM 653 C CA . THR A 1 83 ? -0.460 0.433 21.619 1.00 97.25 83 THR A CA 1
ATOM 654 C C . THR A 1 83 ? -1.877 0.633 22.164 1.00 97.25 83 THR A C 1
ATOM 656 O O . THR A 1 83 ? -2.057 0.698 23.380 1.00 97.25 83 THR A O 1
ATOM 659 N N . ALA A 1 84 ? -2.893 0.671 21.296 1.00 96.88 84 ALA A N 1
ATOM 660 C CA . ALA A 1 84 ? -4.291 0.781 21.701 1.00 96.88 84 ALA A CA 1
ATOM 661 C C . ALA A 1 84 ? -4.716 -0.398 22.591 1.00 96.88 84 ALA A C 1
ATOM 663 O O . ALA A 1 84 ? -5.289 -0.176 23.657 1.00 96.88 84 ALA A O 1
ATOM 664 N N . ILE A 1 85 ? -4.358 -1.633 22.215 1.00 96.62 85 ILE A N 1
ATOM 665 C CA . ILE A 1 85 ? -4.628 -2.837 23.017 1.00 96.62 85 ILE A CA 1
ATOM 666 C C . ILE A 1 85 ? -3.985 -2.724 24.407 1.00 96.62 85 ILE A C 1
ATOM 668 O O . ILE A 1 85 ? -4.652 -2.966 25.414 1.00 96.62 85 ILE A O 1
ATOM 672 N N . LEU A 1 86 ? -2.714 -2.317 24.488 1.00 96.50 86 LEU A N 1
ATOM 673 C CA . LEU A 1 86 ? -2.006 -2.166 25.765 1.00 96.50 86 LEU A CA 1
ATOM 674 C C . LEU A 1 86 ? -2.654 -1.109 26.668 1.00 96.50 86 LEU A C 1
ATOM 676 O O . LEU A 1 86 ? -2.795 -1.330 27.873 1.00 96.50 86 LEU A O 1
ATOM 680 N N . VAL A 1 87 ? -3.084 0.021 26.099 1.00 95.88 87 VAL A N 1
ATOM 681 C CA . VAL A 1 87 ? -3.809 1.066 26.837 1.00 95.88 87 VAL A CA 1
ATOM 682 C C . VAL A 1 87 ? -5.150 0.536 27.348 1.00 95.88 87 VAL A C 1
ATOM 684 O O . VAL A 1 87 ? -5.456 0.708 28.527 1.00 95.88 87 VAL A O 1
ATOM 687 N N . THR A 1 88 ? -5.922 -0.164 26.511 1.00 94.50 88 THR A N 1
ATOM 688 C CA . THR A 1 88 ? -7.205 -0.763 26.909 1.00 94.50 88 THR A CA 1
ATOM 689 C C . THR A 1 88 ? -7.040 -1.780 28.039 1.00 94.50 88 THR A C 1
ATOM 691 O O . THR A 1 88 ? -7.807 -1.740 29.000 1.00 94.50 88 THR A O 1
ATOM 694 N N . LEU A 1 89 ? -6.023 -2.647 27.975 1.00 93.19 89 LEU A N 1
ATOM 695 C CA . LEU A 1 89 ? -5.739 -3.624 29.033 1.00 93.19 89 LEU A CA 1
ATOM 696 C C . LEU A 1 89 ? -5.291 -2.954 30.339 1.00 93.19 89 LEU A C 1
ATOM 6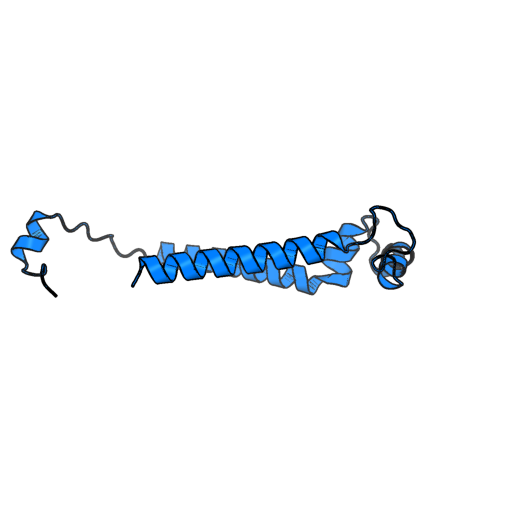98 O O . LEU A 1 89 ? -5.686 -3.389 31.421 1.00 93.19 89 LEU A O 1
ATOM 702 N N . ARG A 1 90 ? -4.509 -1.868 30.262 1.00 89.25 90 ARG A N 1
ATOM 703 C CA . ARG A 1 90 ? -4.087 -1.100 31.444 1.00 89.25 90 ARG A CA 1
ATOM 704 C C . ARG A 1 90 ? -5.253 -0.377 32.120 1.00 89.25 90 ARG A C 1
ATOM 706 O O . ARG A 1 90 ? -5.259 -0.247 33.341 1.00 89.25 90 ARG A O 1
ATOM 713 N N . SER A 1 91 ? -6.233 0.095 31.356 1.00 75.12 91 SER A N 1
ATOM 714 C CA . SER A 1 91 ? -7.405 0.812 31.872 1.00 75.12 91 SER A CA 1
ATOM 715 C C . SER A 1 91 ? -8.464 -0.089 32.517 1.00 75.12 91 SER A C 1
ATOM 717 O O . SER A 1 91 ? -9.584 0.382 32.707 1.00 75.12 91 SER A O 1
ATOM 719 N N . GLY A 1 92 ? -8.132 -1.344 32.857 1.00 64.50 92 GLY A N 1
ATOM 720 C CA . GLY A 1 92 ? -9.027 -2.356 33.421 1.00 64.50 92 GLY A CA 1
ATOM 721 C C . GLY A 1 92 ? -9.965 -1.825 34.506 1.00 64.50 92 GLY A C 1
ATOM 722 O O . GLY A 1 92 ? -9.646 -1.841 35.693 1.00 64.50 92 GLY A O 1
ATOM 723 N N . LYS A 1 93 ? -11.156 -1.381 34.094 1.00 63.56 93 LYS A N 1
ATOM 724 C CA . LYS A 1 93 ? -12.298 -1.242 34.989 1.00 63.56 93 LYS A CA 1
ATOM 725 C C . LYS A 1 93 ? -12.789 -2.661 35.277 1.00 63.56 93 LYS A C 1
ATOM 727 O O . LYS A 1 93 ? -12.905 -3.439 34.327 1.00 63.56 93 LYS A O 1
ATOM 732 N N . PRO A 1 94 ? -13.070 -3.016 36.541 1.00 62.16 94 PRO A N 1
ATOM 733 C CA . PRO A 1 94 ? -13.701 -4.289 36.849 1.00 62.16 94 PRO A CA 1
ATOM 734 C C . PRO A 1 94 ? -14.965 -4.423 36.001 1.00 62.16 94 PRO A C 1
ATOM 736 O O . PRO A 1 94 ? -15.779 -3.499 35.953 1.00 62.16 94 PRO A O 1
ATOM 739 N N . VAL A 1 95 ? -15.117 -5.550 35.307 1.00 64.69 95 VAL A N 1
ATOM 740 C CA . VAL A 1 95 ? -16.389 -5.886 34.668 1.00 64.69 95 VAL A CA 1
ATOM 741 C C . VAL A 1 95 ? -17.378 -6.111 35.804 1.00 64.69 95 VAL A C 1
ATOM 743 O O . VAL A 1 95 ? -17.326 -7.130 36.490 1.00 64.69 95 VAL A O 1
ATOM 746 N N . GLU A 1 96 ? -18.223 -5.117 36.064 1.00 63.38 96 GLU A N 1
ATOM 747 C CA . GLU A 1 96 ? -19.216 -5.185 37.126 1.00 63.38 96 GLU A CA 1
ATOM 748 C C . GLU A 1 96 ? -20.282 -6.209 36.719 1.00 63.38 96 GLU A C 1
ATOM 750 O O . GLU A 1 96 ? -21.137 -5.961 35.869 1.00 63.38 96 GLU A O 1
ATOM 755 N N . HIS A 1 97 ? -20.183 -7.415 37.275 1.00 57.66 97 HIS A N 1
ATOM 756 C CA . HIS A 1 97 ? -21.091 -8.507 36.960 1.00 57.66 97 HIS A CA 1
ATOM 757 C C . HIS A 1 97 ? -22.391 -8.322 37.747 1.00 57.66 97 HIS A C 1
ATOM 759 O O . HIS A 1 97 ? -22.581 -8.889 38.822 1.00 57.66 97 HIS A O 1
ATOM 765 N N . HIS A 1 98 ? -23.284 -7.475 37.238 1.00 60.97 98 HIS A N 1
ATOM 766 C CA . HIS A 1 98 ? -24.616 -7.344 37.812 1.00 60.97 98 HIS A CA 1
ATOM 767 C C . HIS A 1 98 ? -25.407 -8.633 37.565 1.00 60.97 98 HIS A C 1
ATOM 769 O O . HIS A 1 98 ? -25.815 -8.939 36.444 1.00 60.97 98 HIS A O 1
ATOM 775 N N . SER A 1 99 ? -25.628 -9.399 38.632 1.00 62.66 99 SER A N 1
ATOM 776 C CA . SER A 1 99 ? -26.512 -10.560 38.585 1.00 62.66 99 SER A CA 1
ATOM 777 C C . SER A 1 99 ? -27.961 -10.128 38.297 1.00 62.66 99 SER A C 1
ATOM 779 O O . SER A 1 99 ? -28.381 -9.071 38.776 1.00 62.66 99 SER A O 1
ATOM 781 N N . PRO A 1 100 ? -28.770 -10.948 37.593 1.00 63.84 100 PRO A N 1
ATOM 782 C CA . PRO A 1 100 ? -30.136 -10.590 37.186 1.00 63.84 100 PRO A CA 1
ATOM 783 C C . PRO A 1 100 ? -31.040 -10.120 38.337 1.00 63.84 100 PRO A C 1
ATOM 785 O O . PRO A 1 100 ? -31.893 -9.255 38.151 1.00 63.84 100 PRO A O 1
ATOM 788 N N . HIS A 1 101 ? -30.824 -10.645 39.548 1.00 63.97 101 HIS A N 1
ATOM 789 C CA . HIS A 1 101 ? -31.593 -10.266 40.735 1.00 63.97 101 HIS A CA 1
ATOM 790 C C . HIS A 1 101 ? -31.330 -8.819 41.198 1.00 63.97 101 HIS A C 1
ATOM 792 O O . HIS A 1 101 ? -32.196 -8.221 41.831 1.00 63.97 101 HIS A O 1
ATOM 798 N N . GLN A 1 102 ? -30.177 -8.226 40.858 1.00 62.66 102 GLN A N 1
ATOM 799 C CA . GLN A 1 102 ? -29.839 -6.851 41.242 1.00 62.66 102 GLN A CA 1
ATOM 800 C C . GLN A 1 102 ? -30.438 -5.800 40.299 1.00 62.66 102 GLN A C 1
ATOM 802 O O . GLN A 1 102 ? -30.841 -4.744 40.783 1.00 62.66 102 GLN A O 1
ATOM 807 N N . LEU A 1 103 ? -30.587 -6.088 38.996 1.00 63.59 103 LEU A N 1
ATOM 808 C CA . LEU A 1 103 ? -31.254 -5.173 38.049 1.00 63.59 103 LEU A CA 1
ATOM 809 C C . LEU A 1 103 ? -32.738 -4.991 38.381 1.00 63.59 103 LEU A C 1
ATOM 811 O O . LEU A 1 103 ? -33.261 -3.882 38.291 1.00 63.59 103 LEU A O 1
ATOM 815 N N . CYS A 1 104 ? -33.400 -6.070 38.806 1.00 60.97 104 CYS A N 1
ATOM 816 C CA . CYS A 1 104 ? -34.802 -6.023 39.211 1.00 60.97 104 CYS A CA 1
ATOM 817 C C . CYS A 1 104 ? -34.997 -5.242 40.524 1.00 60.97 104 CYS A C 1
ATOM 819 O O . CYS A 1 104 ? -36.010 -4.570 40.689 1.00 60.97 104 CYS A O 1
ATOM 821 N N . ALA A 1 105 ? -34.017 -5.283 41.436 1.00 64.12 105 ALA A N 1
ATOM 822 C CA . ALA A 1 105 ? -34.058 -4.551 42.704 1.00 64.12 105 ALA A CA 1
ATOM 823 C C . ALA A 1 105 ? -33.731 -3.052 42.564 1.00 64.12 105 ALA A C 1
ATOM 825 O O . ALA A 1 105 ? -34.157 -2.256 43.395 1.00 64.12 105 ALA A O 1
ATOM 826 N N . THR A 1 106 ? -32.992 -2.650 41.522 1.00 66.44 106 THR A N 1
ATOM 827 C CA . THR A 1 106 ? -32.624 -1.240 41.278 1.00 66.44 106 THR A CA 1
ATOM 828 C C . THR A 1 106 ? -33.550 -0.506 40.308 1.00 66.44 106 THR A C 1
ATOM 830 O O . THR A 1 106 ? -33.304 0.660 40.014 1.00 66.44 106 THR A O 1
ATOM 833 N N . GLY A 1 107 ? -34.613 -1.144 39.803 1.00 58.09 107 GLY A N 1
ATOM 834 C CA . GLY A 1 107 ? -35.601 -0.485 38.937 1.00 58.09 107 GLY A CA 1
ATOM 835 C C . GLY A 1 107 ? -35.054 0.001 37.587 1.00 58.09 107 GLY A C 1
ATOM 836 O O . GLY A 1 107 ? -35.748 0.711 36.873 1.00 58.09 107 GLY A O 1
ATOM 837 N N . LYS A 1 108 ? -33.834 -0.399 37.201 1.00 58.53 108 LYS A N 1
ATOM 838 C CA . LYS A 1 108 ? -33.161 0.010 35.952 1.00 58.53 108 LYS A CA 1
ATOM 839 C C . LYS A 1 108 ? -33.666 -0.722 34.698 1.00 58.53 108 LYS A C 1
ATOM 841 O O . LYS A 1 108 ? -33.019 -0.676 33.657 1.00 58.53 108 LYS A O 1
ATOM 846 N N . VAL A 1 109 ? -34.799 -1.418 34.783 1.00 55.34 109 VAL A N 1
ATOM 847 C CA . VAL A 1 109 ? -35.374 -2.201 33.678 1.00 55.34 109 VAL A CA 1
ATOM 848 C C . VAL A 1 109 ? -36.611 -1.492 33.127 1.00 55.34 109 VAL A C 1
ATOM 850 O O . VAL A 1 109 ? -37.711 -2.012 33.253 1.00 55.34 109 VAL A O 1
ATOM 853 N N . ALA A 1 110 ? -36.435 -0.285 32.587 1.00 49.59 110 ALA A N 1
ATOM 854 C CA . ALA A 1 110 ? -37.328 0.363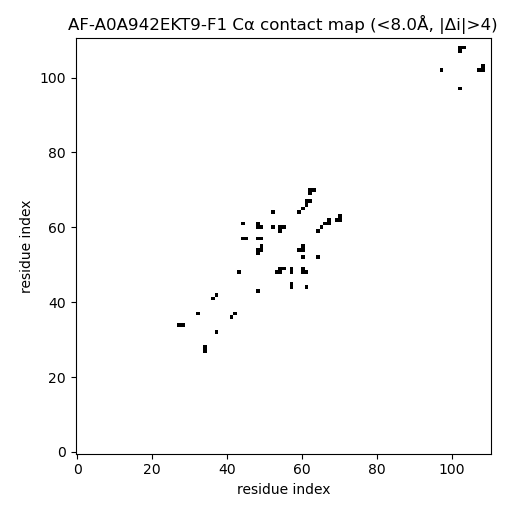 31.617 1.00 49.59 110 ALA A CA 1
ATOM 855 C C . ALA A 1 110 ? -36.878 1.816 31.396 1.00 49.59 110 ALA A C 1
ATOM 857 O O . ALA A 1 110 ? -37.401 2.725 32.034 1.00 49.59 110 ALA A O 1
ATOM 858 N N . GLU A 1 111 ? -35.931 2.026 30.485 1.00 41.22 111 GLU A N 1
ATOM 859 C CA . GLU A 1 111 ? -35.894 3.227 29.639 1.00 41.22 111 GLU A CA 1
ATOM 860 C C . GLU A 1 111 ? -35.267 2.877 28.286 1.00 41.22 111 GLU A C 1
ATOM 862 O O . GLU A 1 111 ? -34.275 2.107 28.285 1.00 41.22 111 GLU A O 1
#

Solvent-accessible surface area (backbone atoms only — not comparable to full-atom values): 6760 Å² total; per-residue (Å²): 109,70,68,61,52,51,52,50,49,52,53,52,52,51,52,52,51,51,53,52,51,57,56,60,70,70,53,72,64,88,87,48,80,84,32,84,78,68,38,72,67,54,50,43,51,73,70,44,35,44,80,78,65,70,43,88,48,62,65,56,37,41,46,64,58,80,38,29,66,64,51,51,49,51,52,51,50,53,51,49,54,53,50,50,53,54,51,58,64,71,63,65,67,80,82,78,80,77,52,76,75,53,47,69,73,66,67,75,81,81,130